Protein AF-M0IMM6-F1 (afdb_monomer_lite)

Organism: NCBI:txid662479

Foldseek 3Di:
DCPPVPVVVVLVVVLVVQLVVQLVVQVVCVVVVNDDDVDSVVSSVVSVVVSVVVVVVVVVD

Sequence (61 aa):
MSTIQTEDVVSLFSALILGFVLFLLINYLSLFGVVTVNSDLIVISVGVLIGYGVARLSDAR

pLDDT: mean 71.55, std 10.2, range [45.53, 87.44]

Structure (mmCIF, N/CA/C/O backbone):
data_AF-M0IMM6-F1
#
_entry.id   AF-M0IMM6-F1
#
loop_
_atom_site.group_PDB
_atom_site.id
_atom_site.type_symbol
_atom_site.label_atom_id
_atom_site.label_alt_id
_atom_site.label_comp_id
_atom_site.label_asym_id
_atom_site.label_entity_id
_atom_site.label_seq_id
_atom_site.pdbx_PDB_ins_code
_atom_site.Cartn_x
_atom_site.Cartn_y
_atom_site.Cartn_z
_atom_site.occupancy
_atom_site.B_iso_or_equiv
_atom_site.auth_seq_id
_atom_site.auth_comp_id
_atom_site.auth_asym_id
_atom_site.auth_atom_id
_atom_site.pdbx_PDB_model_num
ATOM 1 N N . MET A 1 1 ? -16.292 10.077 28.232 1.00 45.53 1 MET A N 1
ATOM 2 C CA . MET A 1 1 ? -15.051 9.393 27.808 1.00 45.53 1 MET A CA 1
ATOM 3 C C . MET A 1 1 ? -15.456 8.343 26.767 1.00 45.53 1 MET A C 1
ATOM 5 O O . MET A 1 1 ? -15.933 7.290 27.140 1.00 45.53 1 MET A O 1
ATOM 9 N N . SER A 1 2 ? -15.708 8.753 25.523 1.00 49.41 2 SER A N 1
ATOM 10 C CA . SER A 1 2 ? -14.758 8.705 24.396 1.00 49.41 2 SER A CA 1
ATOM 11 C C . SER A 1 2 ? -14.556 7.305 23.783 1.00 49.41 2 SER A C 1
ATOM 13 O O . SER A 1 2 ? -13.435 6.821 23.685 1.00 49.41 2 SER A O 1
ATOM 15 N N . THR A 1 3 ? -15.639 6.671 23.330 1.00 53.44 3 THR A N 1
ATOM 16 C CA . THR A 1 3 ? -15.584 5.458 22.487 1.00 53.44 3 THR A CA 1
ATOM 17 C C . THR A 1 3 ? -15.136 5.767 21.049 1.00 53.44 3 THR A C 1
ATOM 19 O O . THR A 1 3 ? -14.661 4.887 20.348 1.00 53.44 3 THR A O 1
ATOM 22 N N . ILE A 1 4 ? -15.224 7.039 20.634 1.00 56.09 4 ILE A N 1
ATOM 23 C CA . ILE A 1 4 ? -14.850 7.517 19.292 1.00 56.09 4 ILE A CA 1
ATOM 24 C C . ILE A 1 4 ? -13.321 7.479 19.079 1.00 56.09 4 ILE A C 1
ATOM 26 O O . ILE A 1 4 ? -12.850 7.275 17.973 1.00 56.09 4 ILE A O 1
ATOM 30 N N . GLN A 1 5 ? -12.508 7.573 20.139 1.00 57.75 5 GLN A N 1
ATOM 31 C CA . GLN A 1 5 ? -11.048 7.653 19.980 1.00 57.75 5 GLN A CA 1
ATOM 32 C C . GLN A 1 5 ? -10.370 6.331 19.598 1.00 57.75 5 GLN A C 1
ATOM 34 O O . GLN A 1 5 ? -9.312 6.363 18.983 1.00 57.75 5 GLN A O 1
ATOM 39 N N . THR A 1 6 ? -10.913 5.169 19.961 1.00 60.44 6 THR A N 1
ATOM 40 C CA . THR A 1 6 ? -10.229 3.892 19.689 1.00 60.44 6 THR A CA 1
ATOM 41 C C . THR A 1 6 ? -10.441 3.399 18.266 1.00 60.44 6 THR A C 1
ATOM 43 O O . THR A 1 6 ? -9.508 2.869 17.671 1.00 60.44 6 THR A O 1
ATOM 46 N N . GLU A 1 7 ? -11.636 3.583 17.707 1.00 62.75 7 GLU A N 1
ATOM 47 C CA . GLU A 1 7 ? -11.969 3.084 16.368 1.00 62.75 7 GLU A CA 1
ATOM 48 C C . GLU A 1 7 ? -11.250 3.890 15.278 1.00 62.75 7 GLU A C 1
ATOM 50 O O . GLU A 1 7 ? -10.621 3.312 14.390 1.00 62.75 7 GLU A O 1
ATOM 55 N N . ASP A 1 8 ? -11.205 5.217 15.433 1.00 63.94 8 ASP A N 1
A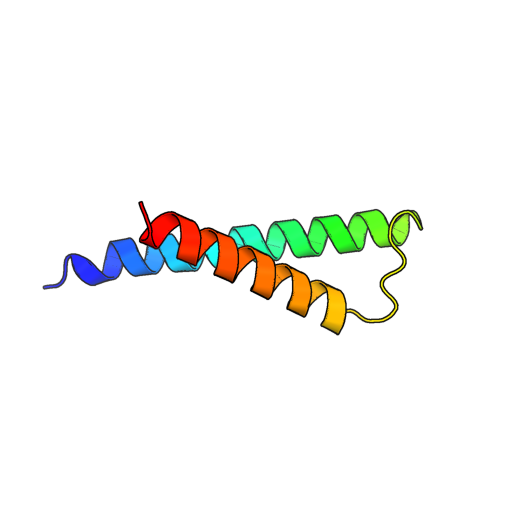TOM 56 C CA . ASP A 1 8 ? -10.466 6.111 14.538 1.00 63.94 8 ASP A CA 1
A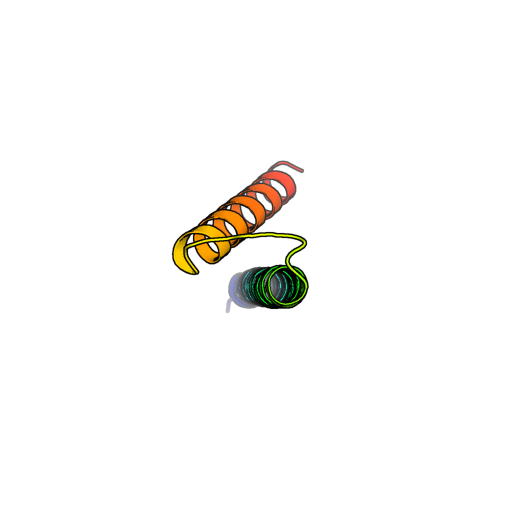TOM 57 C C . ASP A 1 8 ? -8.955 5.844 14.576 1.00 63.94 8 ASP A C 1
ATOM 59 O O . ASP A 1 8 ? -8.292 5.836 13.538 1.00 63.94 8 ASP A O 1
ATOM 63 N N . VAL A 1 9 ? -8.397 5.570 15.761 1.00 69.00 9 VAL A N 1
ATOM 64 C CA . VAL A 1 9 ? -6.970 5.249 15.912 1.00 69.00 9 VAL A CA 1
ATOM 65 C C . VAL A 1 9 ? -6.643 3.906 15.271 1.00 69.00 9 VAL A C 1
ATOM 67 O O . VAL A 1 9 ? -5.640 3.806 14.568 1.00 69.00 9 VAL A O 1
ATOM 70 N N . VAL A 1 10 ? -7.483 2.885 15.462 1.00 73.56 10 VAL A N 1
ATOM 71 C CA . VAL A 1 10 ? -7.294 1.572 14.825 1.00 73.56 10 VAL A CA 1
ATOM 72 C C . VAL A 1 10 ? -7.391 1.689 13.303 1.00 73.56 10 VAL A C 1
ATOM 74 O O . VAL A 1 10 ? -6.553 1.125 12.596 1.00 73.56 10 VAL A O 1
ATOM 77 N N . SER A 1 11 ? -8.350 2.463 12.794 1.00 75.12 11 SER A N 1
ATOM 78 C CA . SER A 1 11 ? -8.517 2.711 11.359 1.00 75.12 11 SER A CA 1
ATOM 79 C C . SER A 1 11 ? -7.312 3.446 10.759 1.00 75.12 11 SER A C 1
ATOM 81 O O . SER A 1 11 ? -6.731 2.995 9.768 1.00 75.12 11 SER A O 1
ATOM 83 N N . LEU A 1 12 ? -6.850 4.517 11.412 1.00 79.44 12 LEU A N 1
ATOM 84 C CA . LEU A 1 12 ? -5.683 5.288 10.979 1.00 79.44 12 LEU A CA 1
ATOM 85 C C . LEU A 1 12 ? -4.400 4.447 11.008 1.00 79.44 12 LEU A C 1
ATOM 87 O O . LEU A 1 12 ? -3.595 4.494 10.077 1.00 79.44 12 LEU A O 1
ATOM 91 N N . PHE A 1 13 ? -4.211 3.657 12.065 1.00 81.31 13 PHE A N 1
ATOM 92 C CA . PHE A 1 13 ? -3.035 2.804 12.217 1.00 81.31 13 PHE A CA 1
ATOM 93 C C . PHE A 1 13 ? -3.027 1.679 11.176 1.00 81.31 13 PHE A C 1
ATOM 95 O O . PHE A 1 13 ? -1.985 1.373 10.597 1.00 81.31 13 PHE A O 1
ATOM 102 N N . SER A 1 14 ? -4.198 1.117 10.871 1.00 78.38 14 SER A N 1
ATOM 103 C CA . SER A 1 14 ? -4.369 0.125 9.809 1.00 78.38 14 SER A CA 1
ATOM 104 C C . SER A 1 14 ? -4.072 0.715 8.425 1.00 78.38 14 SER A C 1
ATOM 106 O O . SER A 1 14 ? -3.321 0.124 7.648 1.00 78.38 14 SER A O 1
ATOM 108 N N . ALA A 1 15 ? -4.567 1.924 8.138 1.00 80.75 15 ALA A N 1
ATOM 109 C CA . ALA A 1 15 ? -4.262 2.636 6.897 1.00 80.75 15 ALA A CA 1
ATOM 110 C C . ALA A 1 15 ? -2.757 2.923 6.752 1.00 80.75 15 ALA A C 1
ATOM 112 O O . ALA A 1 15 ? -2.196 2.756 5.666 1.00 80.75 15 ALA A O 1
ATOM 113 N N . LEU A 1 16 ? -2.085 3.288 7.850 1.00 82.62 16 LEU A N 1
ATOM 114 C CA . LEU A 1 16 ? -0.640 3.508 7.872 1.00 82.62 16 LEU A CA 1
ATOM 115 C C . LEU A 1 16 ? 0.139 2.216 7.587 1.00 82.62 16 LEU A C 1
ATOM 117 O O . LEU A 1 16 ? 1.051 2.227 6.759 1.00 82.62 16 LEU A O 1
ATOM 121 N N . ILE A 1 17 ? -0.233 1.104 8.229 1.00 87.44 17 ILE A N 1
ATOM 122 C CA . ILE A 1 17 ? 0.392 -0.206 7.991 1.00 87.44 17 ILE A CA 1
ATOM 123 C C . ILE A 1 17 ? 0.206 -0.625 6.532 1.00 87.44 17 ILE A C 1
ATOM 125 O O . ILE A 1 17 ? 1.176 -1.020 5.885 1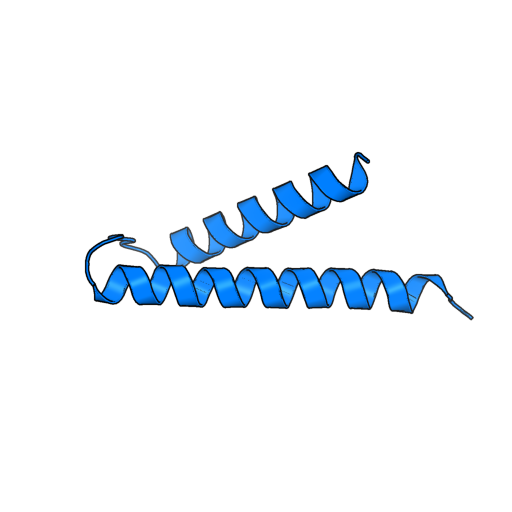.00 87.44 17 ILE A O 1
ATOM 129 N N . LEU A 1 18 ? -1.010 -0.506 5.993 1.00 84.75 18 LEU A N 1
ATOM 130 C CA . LEU A 1 18 ? -1.297 -0.852 4.600 1.00 84.75 18 LEU A CA 1
ATOM 131 C C . LEU A 1 18 ? -0.477 -0.001 3.626 1.00 84.75 18 LEU A C 1
ATOM 133 O O . LEU A 1 18 ? 0.129 -0.551 2.706 1.00 84.75 18 LEU A O 1
ATOM 137 N N . GLY A 1 19 ? -0.393 1.312 3.857 1.00 82.69 19 GLY A N 1
ATOM 138 C CA . GLY A 1 19 ? 0.446 2.205 3.056 1.00 82.69 19 GLY A CA 1
ATOM 139 C C . GLY A 1 19 ? 1.927 1.824 3.112 1.00 82.69 19 GLY A C 1
ATOM 140 O O . GLY A 1 19 ? 2.596 1.788 2.079 1.00 82.69 19 GLY A O 1
ATOM 141 N N . PHE A 1 20 ? 2.430 1.472 4.297 1.00 82.44 20 PHE A N 1
ATOM 142 C CA . PHE A 1 20 ? 3.823 1.070 4.491 1.00 82.44 20 PHE A CA 1
ATOM 143 C C . PHE A 1 20 ? 4.159 -0.262 3.806 1.00 82.44 20 PHE A C 1
ATOM 145 O O . PHE A 1 20 ? 5.179 -0.371 3.126 1.00 82.44 20 PHE A O 1
ATOM 152 N N . VAL A 1 21 ? 3.286 -1.267 3.922 1.00 87.44 21 VAL A N 1
ATOM 153 C CA . VAL A 1 21 ? 3.452 -2.563 3.242 1.00 87.44 21 VAL A CA 1
ATOM 154 C C . VAL A 1 21 ? 3.463 -2.383 1.724 1.00 87.44 21 VAL A C 1
ATOM 156 O O . VAL A 1 21 ? 4.300 -2.969 1.037 1.00 87.44 21 VAL A O 1
ATOM 159 N N . LEU A 1 22 ? 2.571 -1.544 1.196 1.00 83.12 22 LEU A N 1
ATOM 160 C CA . LEU A 1 22 ? 2.469 -1.285 -0.239 1.00 83.12 22 LEU A CA 1
ATOM 161 C C . LEU A 1 22 ? 3.697 -0.523 -0.767 1.00 83.12 22 LEU A C 1
ATOM 163 O O . LEU A 1 22 ? 4.204 -0.846 -1.841 1.00 83.12 22 LEU A O 1
ATOM 167 N N . PHE A 1 23 ? 4.232 0.415 0.020 1.00 79.88 23 PHE A N 1
ATOM 168 C CA . PHE A 1 23 ? 5.501 1.088 -0.267 1.00 79.88 23 PHE A CA 1
ATOM 169 C C . PHE A 1 23 ? 6.672 0.097 -0.353 1.00 79.88 23 PHE A C 1
ATOM 171 O O . PHE A 1 23 ? 7.411 0.109 -1.339 1.00 79.88 23 PHE A O 1
ATOM 178 N N . LEU A 1 24 ? 6.811 -0.801 0.631 1.00 84.69 24 LEU A N 1
ATOM 179 C CA . LEU A 1 24 ? 7.854 -1.833 0.621 1.00 84.69 24 LEU A CA 1
ATOM 180 C C . LEU A 1 24 ? 7.715 -2.778 -0.576 1.00 84.69 24 LEU A C 1
ATOM 182 O O . LEU A 1 24 ? 8.718 -3.131 -1.192 1.00 84.69 24 LEU A O 1
ATOM 186 N N . LEU A 1 25 ? 6.486 -3.161 -0.931 1.00 83.38 25 LEU A N 1
ATOM 187 C CA . LEU A 1 25 ? 6.223 -4.029 -2.076 1.00 83.38 25 LEU A CA 1
ATOM 188 C C . LEU A 1 25 ? 6.641 -3.366 -3.396 1.00 83.38 25 LEU A C 1
ATOM 190 O O . LEU A 1 25 ? 7.316 -3.997 -4.208 1.00 83.38 25 LEU A O 1
ATOM 194 N N . ILE A 1 26 ? 6.283 -2.095 -3.606 1.00 77.44 26 ILE A N 1
ATOM 195 C CA . ILE A 1 26 ? 6.671 -1.359 -4.819 1.00 77.44 26 ILE A CA 1
ATOM 196 C C . ILE A 1 26 ? 8.191 -1.178 -4.874 1.00 77.44 26 ILE A C 1
ATOM 198 O O . ILE A 1 26 ? 8.789 -1.398 -5.927 1.00 77.44 26 ILE A O 1
ATOM 202 N N . ASN A 1 27 ? 8.828 -0.837 -3.750 1.00 73.81 27 ASN A N 1
ATOM 203 C CA . ASN A 1 27 ? 10.283 -0.712 -3.673 1.00 73.81 27 ASN A CA 1
ATOM 204 C C . ASN A 1 27 ? 10.983 -2.051 -3.979 1.00 73.81 27 ASN A C 1
ATOM 206 O O . ASN A 1 27 ? 11.934 -2.095 -4.759 1.00 73.81 27 ASN A O 1
ATOM 210 N N . TYR A 1 28 ? 10.446 -3.159 -3.462 1.00 77.62 28 TYR A N 1
ATOM 211 C CA . TYR A 1 28 ? 10.926 -4.501 -3.775 1.00 77.62 28 TYR A CA 1
ATOM 212 C C . TYR A 1 28 ? 10.790 -4.825 -5.267 1.00 77.62 28 TYR A C 1
ATOM 214 O O . TYR A 1 28 ? 11.766 -5.224 -5.892 1.00 77.62 28 TYR A O 1
ATOM 222 N N . LEU A 1 29 ? 9.627 -4.592 -5.884 1.00 75.75 29 LEU A N 1
ATOM 223 C CA . LEU A 1 29 ? 9.447 -4.801 -7.329 1.00 75.75 29 LEU A CA 1
ATOM 224 C C . LEU A 1 29 ? 10.352 -3.888 -8.176 1.00 75.75 29 LEU A C 1
ATOM 226 O O . LEU A 1 29 ? 10.759 -4.276 -9.276 1.00 75.75 29 LEU A O 1
ATOM 230 N N . SER A 1 30 ? 10.692 -2.703 -7.664 1.00 71.25 30 SER A N 1
ATOM 231 C CA . SER A 1 30 ? 11.631 -1.784 -8.307 1.00 71.25 30 SER A CA 1
ATOM 232 C C . SER A 1 30 ? 13.060 -2.322 -8.328 1.00 71.25 30 SER A C 1
ATOM 234 O O . SER A 1 30 ? 13.748 -2.131 -9.329 1.00 71.25 30 SER A O 1
ATOM 236 N N . LEU A 1 31 ? 13.503 -3.037 -7.286 1.00 73.19 31 LEU A N 1
ATOM 237 C CA . LEU A 1 31 ? 14.821 -3.693 -7.262 1.00 73.19 31 LEU A CA 1
ATOM 238 C C . LEU A 1 31 ? 14.967 -4.744 -8.371 1.00 73.19 31 LEU A C 1
ATOM 240 O O . LEU A 1 31 ? 16.058 -4.936 -8.901 1.00 73.19 31 LEU A O 1
ATOM 244 N N . PHE A 1 32 ? 13.864 -5.392 -8.749 1.00 73.62 32 PHE A N 1
ATOM 245 C CA . PHE A 1 32 ? 13.830 -6.381 -9.830 1.00 73.62 32 PHE A CA 1
ATOM 246 C C . PHE A 1 32 ? 13.582 -5.768 -11.215 1.00 73.62 32 PHE A C 1
ATOM 248 O O . PHE A 1 32 ? 13.446 -6.505 -12.190 1.00 73.62 32 PHE A O 1
ATOM 255 N N . GLY A 1 33 ? 13.499 -4.437 -11.327 1.00 64.50 33 GLY A N 1
ATOM 256 C CA . GLY A 1 33 ? 13.242 -3.748 -12.596 1.00 64.50 33 GLY A CA 1
ATOM 257 C C . GLY A 1 33 ? 11.843 -3.992 -13.177 1.00 64.50 33 GLY A C 1
ATOM 258 O O . GLY A 1 33 ? 11.588 -3.620 -14.319 1.00 64.50 33 GLY A O 1
ATOM 259 N N . VAL A 1 34 ? 10.932 -4.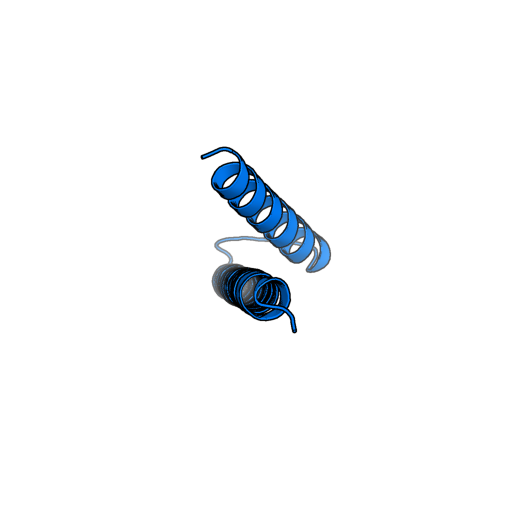600 -12.406 1.00 62.88 34 VAL A N 1
ATOM 260 C CA . VAL A 1 34 ? 9.538 -4.859 -12.813 1.00 62.88 34 VAL A CA 1
ATOM 261 C C . VAL A 1 34 ? 8.729 -3.564 -12.800 1.00 62.88 34 VAL A C 1
ATOM 263 O O . VAL A 1 34 ? 7.832 -3.375 -13.618 1.00 62.88 34 VAL A O 1
ATOM 266 N N . VAL A 1 35 ? 9.066 -2.651 -11.886 1.00 57.91 35 VAL A N 1
ATOM 267 C CA . VAL A 1 35 ? 8.449 -1.328 -11.784 1.00 57.91 35 VAL A CA 1
ATOM 268 C C . VAL A 1 35 ? 9.553 -0.279 -11.720 1.00 57.91 35 VAL A C 1
ATOM 270 O O . VAL A 1 35 ? 10.194 -0.101 -10.693 1.00 57.91 35 VAL A O 1
ATOM 273 N N . THR A 1 36 ? 9.784 0.449 -12.809 1.00 57.34 36 THR A N 1
ATOM 274 C CA . THR A 1 36 ? 10.680 1.612 -12.807 1.00 57.34 36 THR A CA 1
ATOM 275 C C . THR A 1 36 ? 9.930 2.832 -12.290 1.00 57.34 36 THR A C 1
ATOM 277 O O . THR A 1 36 ? 9.293 3.547 -13.069 1.00 57.34 36 THR A O 1
ATOM 280 N N . VAL A 1 37 ? 9.988 3.085 -10.981 1.00 59.03 37 VAL A N 1
ATOM 281 C CA . VAL A 1 37 ? 9.528 4.365 -10.430 1.00 59.03 37 VAL A CA 1
ATOM 282 C C . VAL A 1 37 ? 10.736 5.274 -10.266 1.00 59.03 37 VAL A C 1
ATOM 284 O O . VAL A 1 37 ? 11.514 5.131 -9.335 1.00 59.03 37 VAL A O 1
ATOM 287 N N . ASN A 1 38 ? 10.900 6.228 -11.184 1.00 61.69 38 ASN A N 1
ATOM 288 C CA . ASN A 1 38 ? 12.029 7.170 -11.178 1.00 61.69 38 ASN A CA 1
ATOM 289 C C . ASN A 1 38 ? 12.023 8.147 -9.985 1.00 61.69 38 ASN 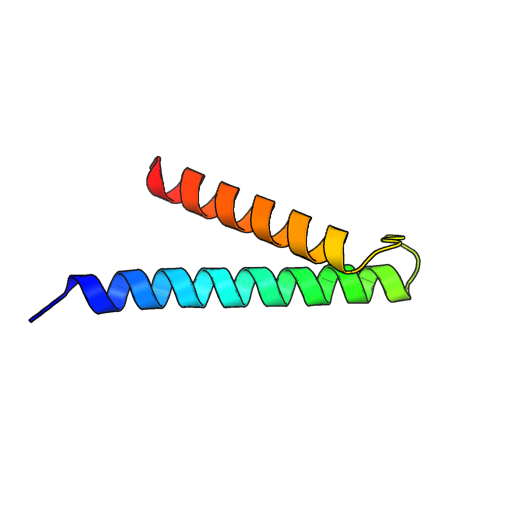A C 1
ATOM 291 O O . ASN A 1 38 ? 12.906 8.992 -9.876 1.00 61.69 38 ASN A O 1
ATOM 295 N N . SER A 1 39 ? 11.017 8.089 -9.111 1.00 60.38 39 SER A N 1
ATOM 296 C CA . SER A 1 39 ? 10.912 8.984 -7.967 1.00 60.38 39 SER A CA 1
ATOM 297 C C . SER A 1 39 ? 10.159 8.312 -6.825 1.00 60.38 39 SER A C 1
ATOM 299 O O . SER A 1 39 ? 8.977 7.993 -6.965 1.00 60.38 39 SER A O 1
ATOM 301 N N . ASP A 1 40 ? 10.816 8.159 -5.674 1.00 64.06 40 ASP A N 1
ATOM 302 C CA . ASP A 1 40 ? 10.190 7.682 -4.431 1.00 64.06 40 ASP A CA 1
ATOM 303 C C . ASP A 1 40 ? 8.922 8.479 -4.074 1.00 64.06 40 ASP A C 1
ATOM 305 O O . ASP A 1 40 ? 7.962 7.939 -3.524 1.00 64.06 40 ASP A O 1
ATOM 309 N N . LEU A 1 41 ? 8.860 9.753 -4.476 1.00 65.12 41 LEU A N 1
ATOM 310 C CA . LEU A 1 41 ? 7.706 10.625 -4.265 1.00 65.12 41 LEU A CA 1
ATOM 311 C C . LEU A 1 41 ? 6.455 10.170 -5.037 1.00 65.12 41 LEU A C 1
ATOM 313 O O . LEU A 1 41 ? 5.333 10.355 -4.560 1.00 65.12 41 LEU A O 1
ATOM 317 N N . ILE A 1 42 ? 6.634 9.548 -6.207 1.00 69.00 42 ILE A N 1
ATOM 318 C CA . ILE A 1 42 ? 5.535 8.991 -7.009 1.00 69.00 42 ILE A CA 1
ATOM 319 C C . ILE A 1 42 ? 4.986 7.738 -6.326 1.00 69.00 42 ILE A C 1
ATOM 321 O O . ILE A 1 42 ? 3.770 7.602 -6.214 1.00 69.00 42 ILE A O 1
ATOM 325 N N . VAL A 1 43 ? 5.859 6.865 -5.810 1.00 70.44 43 VAL A N 1
ATOM 326 C CA . VAL A 1 43 ? 5.446 5.665 -5.060 1.00 70.44 43 VAL A CA 1
ATOM 327 C C . VAL A 1 43 ? 4.584 6.056 -3.864 1.00 70.44 43 VAL A C 1
ATOM 329 O O . VAL A 1 43 ? 3.484 5.533 -3.688 1.00 70.44 43 VAL A O 1
ATOM 332 N N . ILE A 1 44 ? 5.065 7.016 -3.071 1.00 68.62 44 ILE A N 1
ATOM 333 C CA . ILE A 1 44 ? 4.365 7.488 -1.875 1.00 68.62 44 ILE A CA 1
ATOM 334 C C . ILE A 1 44 ? 3.034 8.149 -2.261 1.00 68.62 44 ILE A C 1
ATOM 336 O O . ILE A 1 44 ? 2.008 7.842 -1.657 1.00 68.62 44 ILE A O 1
ATOM 340 N N . SER A 1 45 ? 3.009 8.986 -3.305 1.00 70.94 45 SER A N 1
ATOM 341 C CA . SER A 1 45 ? 1.774 9.641 -3.771 1.00 70.94 45 SER A CA 1
ATOM 342 C C . SER A 1 45 ? 0.718 8.641 -4.249 1.00 70.94 45 SE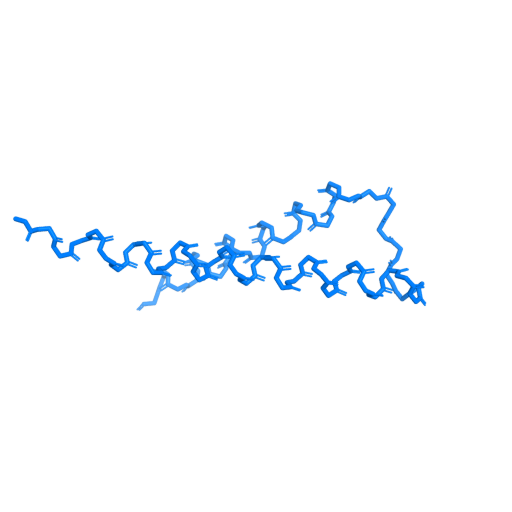R A C 1
ATOM 344 O O . SER A 1 45 ? -0.463 8.796 -3.939 1.00 70.94 45 SER A O 1
ATOM 346 N N . VAL A 1 46 ? 1.129 7.591 -4.967 1.00 78.88 46 VAL A N 1
ATOM 347 C CA . VAL A 1 46 ? 0.229 6.518 -5.418 1.00 78.88 46 VAL A CA 1
ATOM 348 C C . VAL A 1 46 ? -0.282 5.706 -4.227 1.00 78.88 46 VAL A C 1
ATOM 350 O O . VAL A 1 46 ? -1.479 5.436 -4.148 1.00 78.88 46 VAL A O 1
ATOM 353 N N . GLY A 1 47 ? 0.584 5.379 -3.263 1.00 77.19 47 GLY A N 1
ATOM 354 C CA . GLY A 1 47 ? 0.183 4.701 -2.029 1.00 77.19 47 GLY A CA 1
ATOM 355 C C . GLY A 1 47 ? -0.856 5.493 -1.228 1.00 77.19 47 GLY A C 1
ATOM 356 O O . GLY A 1 47 ? -1.857 4.926 -0.791 1.00 77.19 47 GLY A O 1
ATOM 357 N N . VAL A 1 48 ? -0.676 6.812 -1.106 1.00 76.94 48 VAL A N 1
ATOM 358 C CA . VAL A 1 48 ? -1.638 7.711 -0.443 1.00 76.94 48 VAL A CA 1
ATOM 359 C C . VAL A 1 48 ? -2.961 7.781 -1.209 1.00 76.94 48 VAL A C 1
ATOM 361 O O . VAL A 1 48 ? -4.018 7.714 -0.586 1.00 76.94 48 VAL A O 1
ATOM 364 N N . LEU A 1 49 ? -2.931 7.865 -2.543 1.00 81.25 49 LEU A N 1
ATOM 365 C CA . LEU A 1 49 ? -4.143 7.860 -3.374 1.00 81.25 49 LEU A CA 1
ATOM 366 C C . LEU A 1 49 ? -4.948 6.567 -3.218 1.00 81.25 49 LEU A C 1
ATOM 368 O O . LEU A 1 49 ? -6.170 6.620 -3.072 1.00 81.25 49 LEU A O 1
ATOM 372 N N . ILE A 1 50 ? -4.271 5.418 -3.216 1.00 78.69 50 ILE A N 1
ATOM 373 C CA . ILE A 1 50 ? -4.913 4.117 -3.003 1.00 78.69 50 ILE A CA 1
ATOM 374 C C . ILE A 1 50 ? -5.494 4.049 -1.587 1.00 78.69 50 ILE A C 1
ATOM 376 O O . ILE A 1 50 ? -6.660 3.693 -1.430 1.00 78.69 50 ILE A O 1
ATOM 380 N N . GLY A 1 51 ? -4.727 4.447 -0.567 1.00 78.12 51 GLY A N 1
ATOM 381 C CA . GLY A 1 51 ? -5.193 4.478 0.822 1.00 78.12 51 GLY A CA 1
ATOM 382 C C . GLY A 1 51 ? -6.416 5.378 1.018 1.00 78.12 51 GLY A C 1
ATOM 383 O O . GLY A 1 51 ? -7.396 4.962 1.634 1.00 78.12 51 GLY A O 1
ATOM 384 N N . TYR A 1 52 ? -6.407 6.572 0.423 1.00 77.25 52 TYR A N 1
ATOM 385 C CA . TYR A 1 52 ? -7.550 7.485 0.428 1.00 77.25 52 TYR A CA 1
ATOM 386 C C . TYR A 1 52 ? -8.767 6.884 -0.284 1.00 77.25 52 TYR A C 1
ATOM 388 O O . TYR A 1 52 ? -9.875 6.947 0.244 1.00 77.25 52 TYR A O 1
ATOM 396 N N . GLY A 1 53 ? -8.573 6.265 -1.453 1.00 80.31 53 GLY A N 1
ATOM 397 C CA . GLY A 1 53 ? -9.645 5.605 -2.197 1.00 80.31 53 GLY A CA 1
ATOM 398 C C . GLY A 1 53 ? -10.293 4.466 -1.408 1.00 80.31 53 GLY A C 1
ATOM 399 O O . GLY A 1 53 ? -11.517 4.389 -1.349 1.00 80.31 53 GLY A O 1
ATOM 400 N N . VAL A 1 54 ? -9.491 3.627 -0.747 1.00 78.50 54 VAL A N 1
ATOM 401 C CA . VAL A 1 54 ? -9.984 2.529 0.102 1.00 78.50 54 VAL A CA 1
ATOM 402 C C . VAL A 1 54 ? -10.737 3.066 1.318 1.00 78.50 54 VAL A C 1
ATOM 404 O O . VAL A 1 54 ? -11.835 2.591 1.601 1.00 78.50 54 VAL A O 1
ATOM 407 N N . ALA A 1 55 ? -10.202 4.084 1.998 1.00 74.12 55 ALA A N 1
ATOM 408 C CA . ALA A 1 55 ? -10.885 4.726 3.120 1.00 74.12 55 ALA A CA 1
ATOM 409 C C . ALA A 1 55 ? -12.229 5.332 2.685 1.00 74.12 55 ALA A C 1
ATOM 411 O O . ALA A 1 55 ? -13.247 5.114 3.337 1.00 74.12 55 ALA A O 1
ATOM 412 N N . ARG A 1 56 ? -12.261 6.016 1.534 1.00 76.56 56 ARG A N 1
ATOM 413 C CA . ARG A 1 56 ? -13.486 6.599 0.968 1.00 76.56 56 ARG A CA 1
ATOM 414 C C . ARG A 1 56 ? -14.512 5.539 0.578 1.00 76.56 56 ARG A C 1
ATOM 416 O O . ARG A 1 56 ? -15.704 5.757 0.757 1.00 76.56 56 ARG A O 1
ATOM 423 N N . LEU A 1 57 ? -14.060 4.408 0.040 1.00 78.12 57 LEU A N 1
ATOM 424 C CA . LEU A 1 57 ? -14.933 3.299 -0.333 1.00 78.12 57 LEU A CA 1
ATOM 425 C C . LEU A 1 57 ? -15.507 2.591 0.901 1.00 78.12 57 LEU A C 1
ATOM 427 O O . LEU A 1 57 ? -16.651 2.151 0.868 1.00 78.12 57 LEU A O 1
ATOM 431 N N . SER A 1 58 ? -14.728 2.503 1.981 1.00 71.62 58 SER A N 1
ATOM 432 C CA . SER A 1 58 ? -15.182 1.947 3.257 1.00 71.62 58 SER A CA 1
ATOM 433 C C . SER A 1 58 ? -16.180 2.858 3.974 1.00 71.62 58 SER A C 1
ATOM 435 O O . SER A 1 58 ? -17.077 2.345 4.623 1.00 71.62 58 SER A O 1
ATOM 437 N N . ASP A 1 59 ? -16.031 4.178 3.845 1.00 67.44 59 ASP A N 1
ATOM 438 C CA . ASP A 1 59 ? -16.940 5.199 4.397 1.00 67.44 59 ASP A CA 1
ATOM 439 C C . ASP A 1 59 ? -18.257 5.311 3.594 1.00 67.44 59 ASP A C 1
ATOM 441 O O . ASP A 1 59 ? -19.279 5.777 4.086 1.00 67.44 59 ASP A O 1
ATOM 445 N N . ALA A 1 60 ? -18.250 4.869 2.332 1.00 60.97 60 ALA A N 1
ATOM 446 C CA . ALA A 1 60 ? -19.421 4.867 1.454 1.00 60.97 60 ALA A CA 1
ATOM 447 C C . ALA A 1 60 ? -20.329 3.629 1.614 1.00 60.97 60 ALA A C 1
ATOM 449 O O . ALA A 1 60 ? -21.343 3.539 0.915 1.00 60.97 60 ALA A O 1
ATOM 450 N N . ARG A 1 61 ? -19.963 2.669 2.471 1.00 48.66 61 ARG A N 1
ATOM 451 C CA . ARG A 1 61 ? -20.687 1.410 2.690 1.00 48.66 61 ARG A CA 1
ATOM 452 C C . ARG A 1 61 ? -21.305 1.366 4.079 1.00 48.66 61 ARG A C 1
ATOM 454 O O . ARG A 1 61 ? -22.442 0.853 4.163 1.00 48.66 61 ARG A O 1
#

Secondary structure (DSSP, 8-state):
--SHHHHHHHHHHHHHHHHHHHHHHHHHHHHTTSS--S-HHHHHHHHHHHHHHHHHHHHT-

Radius of gyration: 14.52 Å; chains: 1; bounding box: 36×17×41 Å